Protein AF-A0A831M2A8-F1 (afdb_monomer_lite)

Radius of gyration: 18.03 Å; chains: 1; bounding box: 38×31×48 Å

Organism: NCBI:txid2201

InterPro domains:
  IPR002822 Nickel insertion protein [PF01969] (4-66)

Foldseek 3Di:
DDDDDDDCPPPPDDPQQVVQVVCVVVVDCVVVVVVQVVVCPDPFWPDWDWDFDWDDPPDTGTGIDIDTDTDDQPPPVSVVVVVVVVD

Secondary structure (DSSP, 8-state):
-------HHHHT--HHHHHHHHHHHHT--HHHHHHHHHHHTSTTEEEEEEEEEEEESSSEEEEEEEEEEEPPP-STHHHHHHHHH--

pLDDT: mean 80.88, std 12.09, ra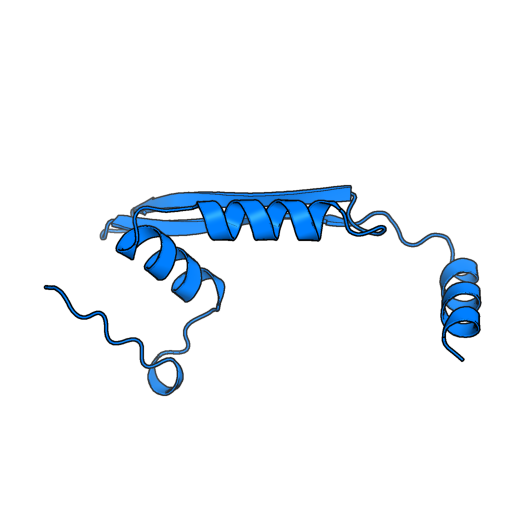nge [46.25, 94.69]

Sequence (87 aa):
MRALLIDPRTGGISGDMLTAALADLTGSAAPLERLSAAIAALPGCAEFSVRLEEADGGVRAGRLAFKVREKPAGSDGDLAAALAEVA

Structure (mmCIF, N/CA/C/O backbone):
data_AF-A0A831M2A8-F1
#
_entry.id   AF-A0A831M2A8-F1
#
loop_
_atom_site.group_PDB
_atom_site.id
_atom_site.type_symbol
_atom_site.label_atom_id
_atom_site.label_alt_id
_atom_site.label_comp_id
_atom_site.label_asym_id
_atom_site.label_entity_id
_atom_site.label_seq_id
_atom_site.pdbx_PDB_ins_code
_atom_site.Cartn_x
_atom_site.Cartn_y
_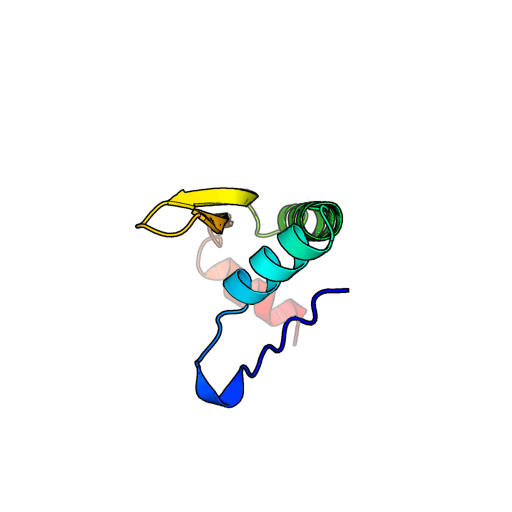atom_site.Cartn_z
_atom_site.occupancy
_atom_site.B_iso_or_equiv
_atom_site.auth_seq_id
_atom_site.auth_comp_id
_atom_site.auth_asym_id
_atom_site.auth_atom_id
_atom_site.pdbx_PDB_model_num
ATOM 1 N N . MET A 1 1 ? -16.545 -6.306 21.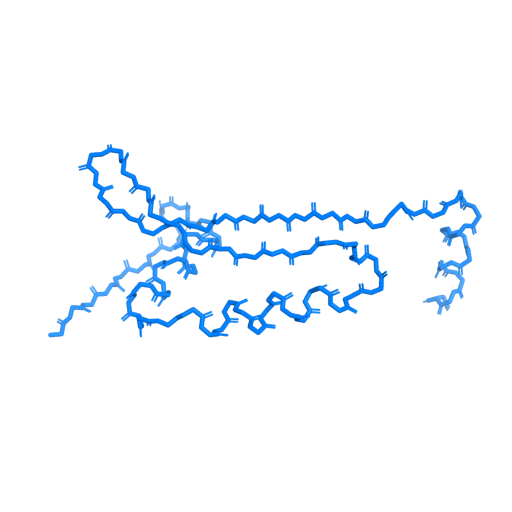098 1.00 46.25 1 MET A N 1
ATOM 2 C CA . MET A 1 1 ? -15.992 -6.678 19.778 1.00 46.25 1 MET A CA 1
ATOM 3 C C . MET A 1 1 ? -16.784 -5.908 18.726 1.00 46.25 1 MET A C 1
ATOM 5 O O . MET A 1 1 ? -18.004 -5.994 18.766 1.00 46.25 1 MET A O 1
ATOM 9 N N . ARG A 1 2 ? -16.150 -5.084 17.882 1.00 54.22 2 ARG A N 1
ATOM 10 C CA . ARG A 1 2 ? -16.835 -4.353 16.798 1.00 54.22 2 ARG A CA 1
ATOM 11 C C . ARG A 1 2 ? -16.595 -5.121 15.498 1.00 54.22 2 ARG A C 1
ATOM 13 O O . ARG A 1 2 ? -15.443 -5.370 15.169 1.00 54.22 2 ARG A O 1
ATOM 20 N N . ALA A 1 3 ? -17.656 -5.548 14.819 1.00 59.84 3 ALA A N 1
ATOM 21 C CA . ALA A 1 3 ? -17.554 -6.216 13.524 1.00 59.84 3 ALA A CA 1
ATOM 22 C C . ALA A 1 3 ? -17.665 -5.165 12.413 1.00 59.84 3 ALA A C 1
ATOM 24 O O . ALA A 1 3 ? -18.653 -4.433 12.369 1.00 59.84 3 ALA A O 1
ATOM 25 N N . LEU A 1 4 ? -16.654 -5.079 11.544 1.00 66.44 4 LEU A N 1
ATOM 26 C CA . LEU A 1 4 ? -16.712 -4.276 10.324 1.00 66.44 4 LEU A CA 1
ATOM 27 C C . LEU A 1 4 ? -17.170 -5.184 9.180 1.00 66.44 4 LEU A C 1
ATOM 29 O O . LEU A 1 4 ? -16.451 -6.105 8.795 1.00 66.44 4 LEU A O 1
ATOM 33 N N . LEU A 1 5 ? -18.371 -4.941 8.659 1.00 67.31 5 LEU A N 1
ATOM 34 C CA . LEU A 1 5 ? -18.863 -5.603 7.456 1.00 67.31 5 LEU A CA 1
ATOM 35 C C . LEU A 1 5 ? -18.482 -4.751 6.245 1.00 67.31 5 LEU A C 1
ATOM 37 O O . LEU A 1 5 ? -18.975 -3.636 6.097 1.00 67.31 5 LEU A O 1
ATOM 41 N N . ILE A 1 6 ? -17.616 -5.285 5.387 1.00 66.75 6 ILE A N 1
ATOM 42 C CA . ILE A 1 6 ? -17.260 -4.669 4.108 1.00 66.75 6 ILE A CA 1
ATOM 43 C C . ILE A 1 6 ? -17.918 -5.499 3.010 1.00 66.75 6 ILE A C 1
ATOM 45 O O . ILE A 1 6 ? -17.489 -6.621 2.749 1.00 66.75 6 ILE A O 1
ATOM 49 N N . ASP A 1 7 ? -18.957 -4.954 2.377 1.00 70.75 7 ASP A N 1
ATOM 50 C CA . ASP A 1 7 ? -19.517 -5.505 1.142 1.00 70.75 7 ASP A CA 1
ATOM 51 C C . ASP A 1 7 ? -19.009 -4.691 -0.063 1.00 70.75 7 ASP A C 1
ATOM 53 O O . ASP A 1 7 ? -19.570 -3.645 -0.403 1.00 70.75 7 ASP A O 1
ATOM 57 N N . PRO A 1 8 ? -17.929 -5.137 -0.727 1.00 63.06 8 PRO A N 1
ATOM 58 C CA . PRO A 1 8 ? -17.349 -4.415 -1.853 1.00 63.06 8 PRO A CA 1
ATOM 59 C C . PRO A 1 8 ? -18.257 -4.415 -3.092 1.00 63.06 8 PRO A C 1
ATOM 61 O O . PRO A 1 8 ? -18.049 -3.592 -3.983 1.00 63.06 8 PRO A O 1
ATOM 64 N N . ARG A 1 9 ? -19.249 -5.320 -3.175 1.00 68.12 9 ARG A N 1
ATOM 65 C CA . ARG A 1 9 ? -20.108 -5.478 -4.362 1.00 68.12 9 ARG A CA 1
ATOM 66 C C . ARG A 1 9 ? -21.161 -4.384 -4.481 1.00 68.12 9 ARG A C 1
ATOM 68 O O . ARG A 1 9 ? -21.599 -4.100 -5.590 1.00 68.12 9 ARG A O 1
ATOM 75 N N . THR A 1 10 ? -21.582 -3.802 -3.362 1.00 60.09 10 THR A N 1
ATOM 76 C CA . THR A 1 10 ? -22.700 -2.849 -3.309 1.00 60.09 10 THR A CA 1
ATOM 77 C C . THR A 1 10 ? -22.251 -1.393 -3.220 1.00 60.09 10 THR A C 1
ATOM 79 O O . THR A 1 10 ? -22.970 -0.520 -3.696 1.00 60.09 10 THR A O 1
ATOM 82 N N . GLY A 1 11 ? -21.064 -1.121 -2.663 1.00 62.06 11 GLY A N 1
ATOM 83 C CA . GLY A 1 11 ? -20.572 0.246 -2.441 1.00 62.06 11 GLY A CA 1
ATOM 84 C C . GLY A 1 11 ? -19.417 0.704 -3.333 1.00 62.06 11 GLY A C 1
ATOM 85 O O . GLY A 1 11 ? -19.136 1.896 -3.357 1.00 62.06 11 GLY A O 1
ATOM 86 N N . GLY A 1 12 ? -18.744 -0.209 -4.047 1.00 67.38 12 GLY A N 1
ATOM 87 C CA . GLY A 1 12 ? -17.525 0.118 -4.790 1.00 67.38 12 GLY A CA 1
ATOM 88 C C . GLY A 1 12 ? -16.413 0.603 -3.857 1.00 67.38 12 GLY A C 1
ATOM 89 O O . GLY A 1 12 ? -16.144 1.795 -3.767 1.00 67.38 12 GLY A O 1
ATOM 90 N N . ILE A 1 13 ? -15.764 -0.320 -3.143 1.00 78.19 13 ILE A N 1
ATOM 91 C CA . ILE A 1 13 ? -14.593 0.011 -2.321 1.00 78.19 13 ILE A CA 1
ATOM 92 C C . ILE A 1 13 ? -13.317 -0.142 -3.151 1.00 78.19 13 ILE A C 1
ATOM 94 O O . ILE A 1 13 ? -13.099 -1.172 -3.793 1.00 78.19 13 ILE A O 1
ATOM 98 N N . SER A 1 14 ? -12.460 0.874 -3.137 1.00 82.75 14 SER A N 1
ATOM 99 C CA . SER A 1 14 ? -11.127 0.771 -3.719 1.00 82.75 14 SER A CA 1
ATOM 100 C C . SER A 1 14 ? -10.181 0.014 -2.776 1.00 82.75 14 SER A C 1
ATOM 102 O O . SER A 1 14 ? -10.368 -0.025 -1.556 1.00 82.75 14 SER A O 1
ATOM 104 N N . GLY A 1 15 ? -9.161 -0.643 -3.336 1.00 83.00 15 GLY A N 1
ATOM 105 C CA . GLY A 1 15 ? -8.248 -1.487 -2.553 1.00 83.00 15 GLY A CA 1
ATOM 106 C C . GLY A 1 15 ? -7.490 -0.723 -1.460 1.00 83.00 15 GLY A C 1
ATOM 107 O O . GLY A 1 15 ? -7.209 -1.272 -0.394 1.00 83.00 15 GLY A O 1
ATOM 108 N N . ASP A 1 16 ? -7.210 0.558 -1.680 1.00 87.00 16 ASP A N 1
ATOM 109 C CA . ASP A 1 16 ? -6.580 1.447 -0.706 1.00 87.00 16 ASP A CA 1
ATOM 110 C C . ASP A 1 16 ? -7.497 1.774 0.481 1.00 87.00 16 ASP A C 1
ATOM 112 O O . ASP A 1 16 ? -7.025 1.770 1.616 1.00 87.00 16 ASP A O 1
ATOM 116 N N . MET A 1 17 ? -8.802 1.961 0.258 1.00 84.62 17 MET A N 1
ATOM 117 C CA . MET A 1 17 ? -9.783 2.155 1.336 1.00 84.62 17 MET A CA 1
ATOM 118 C C . MET A 1 17 ? -9.889 0.917 2.228 1.00 84.62 17 MET A C 1
ATOM 120 O O . MET A 1 17 ? -9.871 1.031 3.453 1.00 84.62 17 MET A O 1
ATOM 124 N N . LEU A 1 18 ? -9.945 -0.276 1.623 1.00 86.12 18 LEU A N 1
ATOM 125 C CA . LEU A 1 18 ? -9.935 -1.536 2.370 1.00 86.12 18 LEU A CA 1
ATOM 126 C C . LEU A 1 18 ? -8.659 -1.662 3.210 1.00 86.12 18 LEU A C 1
ATOM 128 O O . LEU A 1 18 ? -8.706 -2.039 4.379 1.00 86.12 18 LEU A O 1
ATOM 132 N N . THR A 1 19 ? -7.517 -1.322 2.623 1.00 88.62 19 THR A N 1
ATOM 133 C CA . THR A 1 19 ? -6.226 -1.452 3.295 1.00 88.62 19 THR A CA 1
ATOM 134 C C . THR A 1 19 ? -6.063 -0.432 4.427 1.00 88.62 19 THR A C 1
ATOM 136 O O . THR A 1 19 ? -5.566 -0.792 5.492 1.00 88.62 19 THR A O 1
ATOM 139 N N . ALA A 1 20 ? -6.544 0.804 4.251 1.00 88.12 20 ALA A N 1
ATOM 140 C CA . ALA A 1 20 ? -6.602 1.807 5.314 1.00 88.12 20 ALA A CA 1
ATOM 141 C C . ALA A 1 20 ? -7.472 1.333 6.489 1.00 88.12 20 ALA A C 1
ATOM 143 O O . ALA A 1 20 ? -7.042 1.396 7.639 1.00 88.12 20 ALA A O 1
ATOM 144 N N . ALA A 1 21 ? -8.659 0.789 6.198 1.00 85.25 21 ALA A N 1
ATOM 145 C CA . ALA A 1 21 ? -9.562 0.251 7.213 1.00 85.25 21 ALA A CA 1
ATOM 146 C C . ALA A 1 21 ? -8.945 -0.931 7.979 1.00 85.25 21 ALA A C 1
ATOM 148 O O . ALA A 1 21 ? -9.091 -1.025 9.195 1.00 85.25 21 ALA A O 1
ATOM 149 N N . LEU A 1 22 ? -8.229 -1.826 7.292 1.00 87.12 22 LEU A N 1
ATOM 150 C CA . LEU A 1 22 ? -7.527 -2.939 7.936 1.00 87.12 22 LEU A CA 1
ATOM 151 C C . LEU A 1 22 ? -6.366 -2.459 8.816 1.00 87.12 22 LEU A C 1
ATOM 153 O O . LEU A 1 22 ? -6.179 -2.993 9.911 1.00 87.12 22 LEU A O 1
ATOM 157 N N . ALA A 1 23 ? -5.601 -1.460 8.370 1.00 88.62 23 ALA A N 1
ATOM 158 C CA . ALA A 1 23 ? -4.520 -0.877 9.163 1.00 88.62 23 ALA A CA 1
ATOM 159 C C . ALA A 1 23 ? -5.055 -0.219 10.447 1.00 88.62 23 ALA A C 1
ATOM 161 O O . ALA A 1 23 ? -4.493 -0.437 11.518 1.00 88.62 23 ALA A O 1
ATOM 162 N N . ASP A 1 24 ? -6.176 0.500 10.351 1.00 85.12 24 ASP A N 1
ATOM 163 C CA . ASP A 1 24 ? -6.858 1.120 11.493 1.00 85.12 24 ASP A CA 1
ATOM 164 C C . ASP A 1 24 ? -7.420 0.070 12.469 1.00 85.12 24 ASP A C 1
ATOM 166 O O . ASP A 1 24 ? -7.116 0.086 13.661 1.00 85.12 24 ASP A O 1
ATOM 170 N N . LEU A 1 25 ? -8.147 -0.935 11.961 1.00 85.06 25 LEU A N 1
ATOM 171 C CA . LEU A 1 25 ? -8.711 -2.018 12.779 1.00 85.06 25 LEU A CA 1
ATOM 172 C C . LEU A 1 25 ? -7.658 -2.840 13.528 1.00 85.06 25 LEU A C 1
ATOM 174 O O . LEU A 1 25 ? -7.928 -3.340 14.620 1.00 85.06 25 LEU A O 1
ATOM 178 N N . THR A 1 26 ? -6.488 -3.038 12.920 1.00 88.00 26 THR A N 1
ATOM 179 C CA . THR A 1 26 ? -5.403 -3.842 13.501 1.00 88.00 26 THR A CA 1
ATOM 180 C C . THR A 1 26 ? -4.392 -3.006 14.282 1.00 88.00 26 THR A C 1
ATOM 182 O O . THR A 1 26 ? -3.554 -3.577 14.979 1.00 88.00 26 THR A O 1
ATOM 185 N N . GLY A 1 27 ? -4.448 -1.675 14.171 1.00 88.25 27 GLY A N 1
ATOM 186 C CA . GLY A 1 27 ? -3.459 -0.763 14.742 1.00 88.25 27 GLY A CA 1
ATOM 187 C C . GLY A 1 27 ? -2.047 -0.967 14.183 1.00 88.25 27 GLY A C 1
ATOM 188 O O . GLY A 1 27 ? -1.072 -0.666 14.869 1.00 88.25 27 GLY A O 1
ATOM 189 N N . SER A 1 28 ? -1.907 -1.534 12.978 1.00 89.38 28 SER A N 1
ATOM 190 C CA . SER A 1 28 ? -0.608 -1.924 12.425 1.00 89.38 28 SER A CA 1
ATOM 191 C C . SER A 1 28 ? -0.455 -1.555 10.953 1.00 89.38 28 SER A C 1
ATOM 193 O O . SER A 1 28 ? -1.189 -2.030 10.089 1.00 89.38 28 SER A O 1
ATOM 195 N N . ALA A 1 29 ? 0.590 -0.778 10.659 1.00 90.06 29 ALA A N 1
ATOM 196 C CA . ALA A 1 29 ? 1.032 -0.476 9.298 1.00 90.06 29 ALA A CA 1
ATOM 197 C C . ALA A 1 29 ? 2.096 -1.463 8.771 1.00 90.06 29 ALA A C 1
ATOM 199 O O . ALA A 1 29 ? 2.483 -1.390 7.608 1.00 90.06 29 ALA A O 1
ATOM 200 N N . ALA A 1 30 ? 2.546 -2.431 9.577 1.00 92.19 30 ALA A N 1
ATOM 201 C CA . ALA A 1 30 ? 3.648 -3.323 9.204 1.00 92.19 30 ALA A CA 1
ATOM 202 C C . ALA A 1 30 ? 3.423 -4.109 7.887 1.00 92.19 30 ALA A C 1
ATOM 204 O O . ALA A 1 30 ? 4.380 -4.297 7.132 1.00 92.19 30 ALA A O 1
ATOM 205 N N . PRO A 1 31 ? 2.202 -4.580 7.547 1.00 90.44 31 PRO A N 1
ATOM 206 C CA . PRO A 1 31 ? 1.953 -5.179 6.233 1.00 90.44 31 PRO A CA 1
ATOM 207 C C . PRO A 1 31 ? 2.166 -4.202 5.066 1.00 90.44 31 PRO A C 1
ATOM 209 O O . PRO A 1 31 ? 2.715 -4.601 4.040 1.00 90.44 31 PRO A O 1
ATOM 212 N N . LEU A 1 32 ? 1.780 -2.932 5.236 1.00 90.12 32 LEU A N 1
ATOM 213 C CA . LEU A 1 32 ? 1.966 -1.875 4.237 1.00 90.12 32 LEU A CA 1
ATOM 214 C C . LEU A 1 32 ? 3.442 -1.539 4.042 1.00 90.12 32 LEU A C 1
ATOM 216 O O . LEU A 1 32 ? 3.888 -1.384 2.910 1.00 90.12 32 LEU A O 1
ATOM 220 N N . GLU A 1 33 ? 4.212 -1.483 5.126 1.00 91.50 33 GLU A N 1
ATOM 221 C CA . GLU A 1 33 ? 5.659 -1.254 5.077 1.00 91.50 33 GLU A CA 1
ATOM 222 C C . GLU A 1 33 ? 6.377 -2.370 4.312 1.00 91.50 33 GLU A C 1
ATOM 224 O O . GLU A 1 33 ? 7.202 -2.095 3.440 1.00 91.50 33 GLU A O 1
ATOM 229 N N . ARG A 1 34 ? 6.016 -3.637 4.568 1.00 93.31 34 ARG A N 1
ATOM 230 C CA . ARG A 1 34 ? 6.566 -4.785 3.828 1.00 93.31 34 ARG A CA 1
ATOM 231 C C . ARG A 1 34 ? 6.216 -4.735 2.345 1.00 93.31 34 ARG A C 1
ATOM 233 O O . ARG A 1 34 ? 7.087 -4.972 1.512 1.00 93.31 34 ARG A O 1
ATOM 240 N N . LEU A 1 35 ? 4.965 -4.410 2.016 1.00 90.31 35 LEU A N 1
ATOM 241 C CA . LEU A 1 35 ? 4.540 -4.225 0.629 1.00 90.31 35 LEU A CA 1
ATOM 242 C C . LEU A 1 35 ? 5.324 -3.085 -0.036 1.00 90.31 35 LEU A C 1
ATOM 244 O O . LEU A 1 35 ? 5.816 -3.243 -1.151 1.00 90.31 35 LEU A O 1
ATOM 248 N N . SER A 1 36 ? 5.492 -1.964 0.668 1.00 92.25 36 SER A N 1
ATOM 249 C CA . SER A 1 36 ? 6.246 -0.812 0.181 1.00 92.25 36 SER A CA 1
ATOM 250 C C . SER A 1 36 ? 7.701 -1.160 -0.103 1.00 92.25 36 SER A C 1
ATOM 252 O O . SER A 1 36 ? 8.219 -0.775 -1.147 1.00 92.25 36 SER A O 1
ATOM 254 N N . ALA A 1 37 ? 8.348 -1.919 0.783 1.00 93.69 37 ALA A N 1
ATOM 255 C CA . ALA A 1 37 ? 9.716 -2.384 0.581 1.00 93.69 37 ALA A CA 1
ATOM 256 C C . ALA A 1 37 ? 9.832 -3.331 -0.626 1.00 93.69 37 ALA A C 1
ATOM 258 O O . ALA A 1 37 ? 10.761 -3.201 -1.419 1.00 93.69 37 ALA A O 1
ATOM 259 N N . ALA A 1 38 ? 8.873 -4.246 -0.797 1.00 94.44 38 ALA A N 1
ATOM 260 C CA . ALA A 1 38 ? 8.859 -5.175 -1.924 1.00 94.44 38 ALA A CA 1
ATOM 261 C C . ALA A 1 38 ? 8.703 -4.452 -3.273 1.00 94.44 38 ALA A C 1
ATOM 263 O O . ALA A 1 38 ? 9.423 -4.764 -4.217 1.00 94.44 38 ALA A O 1
ATOM 264 N N . ILE A 1 39 ? 7.810 -3.460 -3.357 1.00 92.94 39 ILE A N 1
ATOM 265 C CA . ILE A 1 39 ? 7.609 -2.674 -4.585 1.00 92.94 39 ILE A CA 1
ATOM 266 C C . ILE A 1 39 ? 8.820 -1.775 -4.859 1.00 92.94 39 ILE A C 1
ATOM 268 O O . ILE A 1 39 ? 9.281 -1.703 -5.996 1.00 92.94 39 ILE A O 1
ATOM 272 N N . ALA A 1 40 ? 9.382 -1.139 -3.827 1.00 93.19 40 ALA A N 1
ATOM 273 C CA . ALA A 1 40 ? 10.574 -0.303 -3.966 1.00 93.19 40 ALA A CA 1
ATOM 274 C C . ALA A 1 40 ? 11.798 -1.079 -4.487 1.00 93.19 40 ALA A C 1
ATOM 276 O O . ALA A 1 40 ? 12.671 -0.486 -5.117 1.00 93.19 40 ALA A O 1
ATOM 277 N N . ALA A 1 41 ? 11.858 -2.394 -4.253 1.00 93.62 41 ALA A N 1
ATOM 278 C CA . ALA A 1 41 ? 12.924 -3.266 -4.741 1.00 93.62 41 ALA A CA 1
ATOM 279 C C . ALA A 1 41 ? 12.773 -3.675 -6.221 1.00 93.62 41 ALA A C 1
ATOM 281 O O . ALA A 1 41 ? 13.677 -4.310 -6.769 1.00 93.62 41 ALA A O 1
ATOM 282 N N . LEU A 1 42 ? 11.659 -3.342 -6.883 1.00 91.31 42 LEU A N 1
ATOM 283 C CA . LEU A 1 42 ? 11.448 -3.711 -8.282 1.00 91.31 42 LEU A CA 1
ATOM 284 C C . LEU A 1 42 ? 12.413 -2.944 -9.210 1.00 91.31 42 LEU A C 1
ATOM 286 O O . LEU A 1 42 ? 12.587 -1.735 -9.041 1.00 91.31 42 LEU A O 1
ATOM 290 N N . PRO A 1 43 ? 12.996 -3.591 -10.241 1.00 84.88 43 PRO A N 1
ATOM 291 C CA . PRO A 1 43 ? 14.012 -2.980 -11.107 1.00 84.88 43 PRO A CA 1
ATOM 292 C C . PRO A 1 43 ? 13.599 -1.650 -11.757 1.00 84.88 43 PRO A C 1
ATOM 294 O O . PRO A 1 43 ? 14.434 -0.751 -11.888 1.00 84.88 43 PRO A O 1
ATOM 297 N N . GLY A 1 44 ? 12.319 -1.503 -12.115 1.00 86.88 44 GLY A N 1
ATOM 298 C CA . GLY A 1 44 ? 11.746 -0.296 -12.724 1.00 86.88 44 GLY A CA 1
ATOM 299 C C . GLY A 1 44 ? 11.268 0.765 -11.729 1.00 86.88 44 GLY A C 1
ATOM 300 O O . GLY A 1 44 ? 10.904 1.865 -12.135 1.00 86.88 44 GLY A O 1
ATOM 301 N N . CYS A 1 45 ? 11.284 0.480 -10.428 1.00 90.94 45 CYS A N 1
ATOM 302 C CA . CYS A 1 45 ? 10.865 1.439 -9.418 1.00 90.94 45 CYS A CA 1
ATOM 303 C C . CYS A 1 45 ? 12.016 2.407 -9.100 1.00 90.94 45 CYS A C 1
ATOM 305 O O . CYS A 1 45 ? 13.104 1.998 -8.696 1.00 90.94 45 CYS A O 1
ATOM 307 N N . ALA A 1 46 ? 11.789 3.706 -9.290 1.00 92.56 46 ALA A N 1
ATOM 308 C CA . ALA A 1 46 ? 12.701 4.758 -8.843 1.00 92.56 46 ALA A CA 1
ATOM 309 C C . ALA A 1 46 ? 12.367 5.217 -7.417 1.00 92.56 46 ALA A C 1
ATOM 311 O O . ALA A 1 46 ? 13.265 5.493 -6.627 1.00 92.56 46 ALA A O 1
ATOM 312 N N . GLU A 1 47 ? 11.080 5.303 -7.081 1.00 94.50 47 GLU A N 1
ATOM 313 C CA . GLU A 1 47 ? 10.601 5.666 -5.750 1.00 94.50 47 GLU A CA 1
ATOM 314 C C . GLU A 1 47 ? 9.235 5.022 -5.509 1.00 94.50 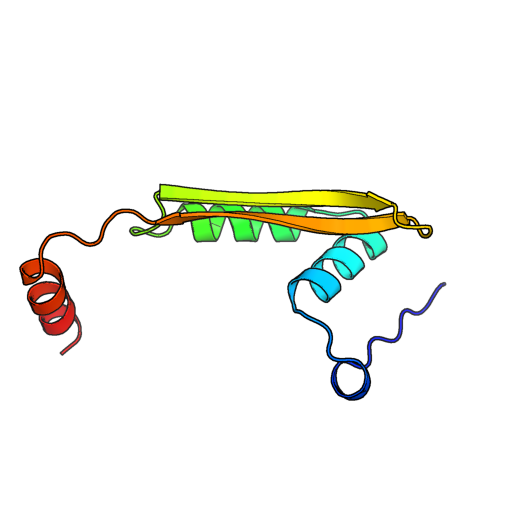47 GLU A C 1
ATOM 316 O O . GLU A 1 47 ? 8.332 5.156 -6.334 1.00 94.50 47 GLU A O 1
ATOM 321 N N . PHE A 1 48 ? 9.061 4.371 -4.361 1.00 94.69 48 PHE A N 1
ATOM 322 C CA . PHE A 1 48 ? 7.751 3.931 -3.899 1.00 94.69 48 PHE A CA 1
ATOM 323 C C . PHE A 1 48 ? 7.619 4.168 -2.398 1.00 94.69 48 PHE A C 1
ATOM 325 O O . PHE A 1 48 ? 8.496 3.786 -1.625 1.00 94.69 48 PHE A O 1
ATOM 332 N N . SER A 1 49 ? 6.525 4.796 -1.976 1.00 92.06 49 SER A N 1
ATOM 333 C CA . SER A 1 49 ? 6.161 4.871 -0.560 1.00 92.06 49 SER A CA 1
ATOM 334 C C . SER A 1 49 ? 4.654 4.836 -0.371 1.00 92.06 49 SER A C 1
ATOM 336 O O . SER A 1 49 ? 3.895 5.362 -1.190 1.00 92.06 49 SER A O 1
ATOM 338 N N . VAL A 1 50 ? 4.244 4.241 0.746 1.00 91.94 50 VAL A N 1
ATOM 339 C CA . VAL A 1 50 ? 2.869 4.245 1.243 1.00 91.94 50 VAL A CA 1
ATOM 340 C C . VAL A 1 50 ? 2.877 4.845 2.635 1.00 91.94 50 VAL A C 1
ATOM 342 O O . VAL A 1 50 ? 3.670 4.439 3.483 1.00 91.94 50 VAL A O 1
ATOM 345 N N . ARG A 1 51 ? 1.997 5.811 2.878 1.00 89.94 51 ARG A N 1
ATOM 346 C CA . ARG A 1 51 ? 1.797 6.417 4.194 1.00 89.94 51 ARG A CA 1
ATOM 347 C C . ARG A 1 51 ? 0.332 6.327 4.577 1.00 89.94 51 ARG A C 1
ATOM 349 O O . ARG A 1 51 ? -0.534 6.571 3.743 1.00 89.94 51 ARG A O 1
ATOM 356 N N . LEU A 1 52 ? 0.074 5.964 5.829 1.00 89.69 52 LEU A N 1
ATOM 357 C CA . LEU A 1 52 ? -1.247 6.096 6.425 1.00 89.69 52 LEU A CA 1
ATOM 358 C C . LEU A 1 52 ? -1.348 7.513 6.987 1.00 89.69 52 LEU A C 1
ATOM 360 O O . LEU A 1 52 ? -0.611 7.882 7.898 1.00 89.6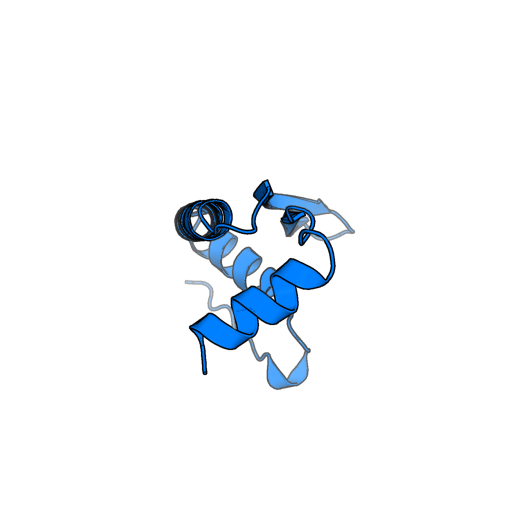9 52 LEU A O 1
ATOM 364 N N . GLU A 1 53 ? -2.219 8.307 6.392 1.00 90.06 53 GLU A N 1
ATOM 365 C CA . GLU A 1 53 ? -2.517 9.673 6.796 1.00 90.06 53 GLU A CA 1
ATOM 366 C C . GLU A 1 53 ? -3.927 9.722 7.382 1.00 90.06 53 GLU A C 1
ATOM 368 O O . GLU A 1 53 ? -4.767 8.868 7.097 1.00 90.06 53 GLU A O 1
ATOM 373 N N . GLU A 1 54 ? -4.199 10.728 8.201 1.00 87.00 54 GLU A N 1
ATOM 374 C CA . GLU A 1 54 ? -5.546 10.985 8.695 1.00 87.00 54 GLU A CA 1
ATOM 375 C C . GLU A 1 54 ? -6.222 12.002 7.772 1.00 87.00 54 GLU A C 1
ATOM 377 O O . GLU A 1 54 ? -5.654 13.049 7.456 1.00 87.00 54 GLU A O 1
ATOM 382 N N . ALA A 1 55 ? -7.428 11.688 7.312 1.00 83.06 55 ALA A N 1
ATOM 383 C CA . ALA A 1 55 ? -8.271 12.605 6.565 1.00 83.06 55 ALA A CA 1
ATOM 384 C C . ALA A 1 55 ? -9.428 13.069 7.456 1.00 83.06 55 ALA A C 1
ATOM 386 O O . ALA A 1 55 ? -10.101 12.246 8.080 1.00 83.06 55 ALA A O 1
ATOM 387 N N . ASP A 1 56 ? -9.676 14.380 7.479 1.00 80.56 56 ASP A N 1
ATOM 388 C CA . ASP A 1 56 ? -10.821 14.981 8.163 1.00 80.56 56 ASP A CA 1
ATOM 389 C C . ASP A 1 56 ? -11.661 15.791 7.166 1.00 80.56 56 ASP A C 1
ATOM 391 O O . ASP A 1 56 ? -11.232 16.821 6.644 1.00 80.56 56 ASP A O 1
ATOM 395 N N . GLY A 1 57 ? -12.854 15.274 6.871 1.00 72.31 57 GLY A N 1
ATOM 396 C CA . GLY A 1 57 ? -13.883 15.922 6.051 1.00 72.31 57 GLY A CA 1
ATOM 397 C C . GLY A 1 57 ? -15.229 16.020 6.774 1.00 72.31 57 GLY A C 1
ATOM 398 O O . GLY A 1 57 ? -16.270 16.014 6.121 1.00 72.31 57 GLY A O 1
ATOM 399 N N . GLY A 1 58 ? -15.219 16.026 8.113 1.00 81.94 58 GLY A N 1
ATOM 400 C CA . GLY A 1 58 ? -16.407 15.892 8.969 1.00 81.94 58 GLY A CA 1
ATOM 401 C C . GLY A 1 58 ? -16.515 14.529 9.665 1.00 81.94 58 GLY A C 1
ATOM 402 O O . GLY A 1 58 ? -17.245 14.392 10.644 1.00 81.94 58 GLY A O 1
ATOM 403 N N . VAL A 1 59 ? -15.746 13.537 9.206 1.00 73.56 59 VAL A N 1
ATOM 404 C CA . VAL A 1 59 ? -15.480 12.265 9.892 1.00 73.56 59 VAL A CA 1
ATOM 405 C C . VAL A 1 59 ? -13.989 11.976 9.752 1.00 73.56 59 VAL A C 1
ATOM 407 O O . VAL A 1 59 ? -13.463 12.041 8.640 1.00 73.56 59 VAL A O 1
ATOM 410 N N . ARG A 1 60 ? -13.319 11.651 10.864 1.00 79.12 60 ARG A N 1
ATOM 411 C CA . ARG A 1 60 ? -11.908 11.248 10.846 1.00 79.12 60 ARG A CA 1
ATOM 412 C C . ARG A 1 60 ? -11.787 9.819 10.344 1.00 79.12 60 ARG A C 1
ATOM 414 O O . ARG A 1 60 ? -12.424 8.920 10.894 1.00 79.12 60 ARG A O 1
ATOM 421 N N . ALA A 1 61 ? -10.974 9.624 9.316 1.00 80.81 61 ALA A N 1
ATOM 422 C CA . ALA A 1 61 ? -10.710 8.316 8.740 1.00 80.81 61 ALA A CA 1
ATOM 423 C C . ALA A 1 61 ? -9.255 8.206 8.279 1.00 80.81 61 ALA A C 1
ATOM 425 O O . ALA A 1 61 ? -8.643 9.190 7.865 1.00 80.81 61 ALA A O 1
ATOM 426 N N . GLY A 1 62 ? -8.714 6.989 8.310 1.00 84.81 62 GLY A N 1
ATOM 427 C CA . GLY A 1 62 ? -7.428 6.696 7.690 1.00 84.81 62 GLY A CA 1
ATOM 428 C C . GLY A 1 62 ? -7.519 6.774 6.164 1.00 84.81 62 GLY A C 1
ATOM 429 O O . GLY A 1 62 ? -8.458 6.261 5.555 1.00 84.81 62 GLY A O 1
ATOM 430 N N . ARG A 1 63 ? -6.515 7.383 5.539 1.00 88.94 63 ARG A N 1
ATOM 431 C CA . ARG A 1 63 ? -6.318 7.450 4.090 1.00 88.94 63 ARG A CA 1
ATOM 432 C C . ARG A 1 63 ? -4.919 6.955 3.754 1.00 88.94 63 ARG A C 1
ATOM 434 O O . ARG A 1 63 ? -3.960 7.307 4.431 1.00 88.94 63 ARG A O 1
ATOM 441 N N . LEU A 1 64 ? -4.779 6.187 2.676 1.00 91.06 64 LEU A N 1
ATOM 442 C CA . LEU A 1 64 ? -3.457 5.870 2.141 1.00 91.06 64 LEU A CA 1
ATOM 443 C C . LEU A 1 64 ? -3.002 6.939 1.149 1.00 91.06 64 LEU A C 1
ATOM 445 O O . LEU A 1 64 ? -3.701 7.266 0.190 1.00 91.06 64 LEU A O 1
ATOM 449 N N . ALA A 1 65 ? -1.805 7.464 1.382 1.00 90.94 65 ALA A N 1
ATOM 450 C CA . ALA A 1 65 ? -1.084 8.319 0.460 1.00 90.94 65 ALA A CA 1
ATOM 451 C C . ALA A 1 65 ? 0.035 7.513 -0.200 1.00 90.94 65 ALA A C 1
ATOM 453 O O . ALA A 1 65 ? 0.911 6.964 0.474 1.00 90.94 65 ALA A O 1
ATOM 454 N N . PHE A 1 66 ? 0.004 7.460 -1.528 1.00 91.12 66 PHE A N 1
ATOM 455 C CA . PHE A 1 66 ? 0.986 6.750 -2.337 1.00 91.12 66 PHE A CA 1
ATOM 456 C C . PHE A 1 66 ? 1.893 7.746 -3.043 1.00 91.12 66 PHE A C 1
ATOM 458 O O . PHE A 1 66 ? 1.443 8.781 -3.536 1.00 91.12 66 PHE A O 1
ATOM 465 N N . LYS A 1 67 ? 3.172 7.404 -3.149 1.00 93.19 67 LYS A N 1
ATOM 466 C CA . LYS A 1 67 ? 4.098 8.062 -4.065 1.00 93.19 67 LYS A CA 1
ATOM 467 C C . LYS A 1 67 ? 4.750 6.992 -4.911 1.00 93.19 67 LYS A C 1
ATOM 469 O O . LYS A 1 67 ? 5.350 6.079 -4.356 1.00 93.19 67 LYS A O 1
ATOM 474 N N . VAL A 1 68 ? 4.622 7.123 -6.225 1.00 92.69 68 VAL A N 1
ATOM 475 C CA . VAL A 1 68 ? 5.209 6.204 -7.198 1.00 92.69 68 VAL A CA 1
ATOM 476 C C . VAL A 1 68 ? 6.002 7.024 -8.198 1.00 92.69 68 VAL A C 1
ATOM 478 O O . VAL A 1 68 ? 5.511 8.023 -8.726 1.00 92.69 68 VAL A O 1
ATOM 481 N N . ARG A 1 69 ? 7.239 6.614 -8.441 1.00 93.38 69 ARG A N 1
ATOM 482 C CA . ARG A 1 69 ? 8.063 7.104 -9.534 1.00 93.38 69 ARG A CA 1
ATOM 483 C C . ARG A 1 69 ? 8.716 5.909 -10.187 1.00 93.38 69 ARG A C 1
ATOM 485 O O . ARG A 1 69 ? 9.411 5.139 -9.527 1.00 93.38 69 ARG A O 1
ATOM 492 N N . GLU A 1 70 ? 8.515 5.792 -11.481 1.00 90.19 70 GLU A N 1
ATOM 493 C CA . GLU A 1 70 ? 9.160 4.774 -12.293 1.00 90.19 70 GLU A CA 1
ATOM 494 C C . GLU A 1 70 ? 10.451 5.341 -12.873 1.00 90.19 70 GLU A C 1
ATOM 496 O O . GLU A 1 70 ? 10.599 6.554 -13.071 1.00 90.19 70 GLU A O 1
ATOM 501 N N . LYS A 1 71 ? 11.420 4.464 -13.111 1.00 86.56 71 LYS A N 1
ATOM 502 C CA . LYS A 1 71 ? 12.554 4.810 -13.960 1.00 86.56 71 LYS A CA 1
ATOM 503 C C . LYS A 1 71 ? 12.022 4.988 -15.383 1.00 86.56 71 LYS A C 1
ATOM 505 O O . LYS A 1 71 ? 11.106 4.262 -15.768 1.00 86.56 71 LYS A O 1
ATOM 510 N N . PRO A 1 72 ? 12.579 5.918 -16.170 1.00 79.81 72 PRO A N 1
ATOM 511 C CA . PRO A 1 72 ? 12.276 5.958 -17.589 1.00 79.81 72 PRO A CA 1
ATOM 512 C C . PRO A 1 72 ? 12.560 4.574 -18.177 1.00 79.81 72 PRO A C 1
ATOM 514 O O . PRO A 1 72 ? 13.636 4.024 -17.932 1.00 79.81 72 PRO A O 1
ATOM 517 N N . ALA A 1 73 ? 11.618 4.018 -18.939 1.00 67.06 73 ALA A N 1
ATOM 518 C CA . ALA A 1 73 ? 11.990 2.997 -19.907 1.00 67.06 73 ALA A CA 1
ATOM 519 C C . ALA A 1 73 ? 13.063 3.630 -20.808 1.00 67.06 73 ALA A C 1
ATOM 521 O O . ALA A 1 73 ? 12.937 4.809 -21.163 1.00 67.06 73 ALA A O 1
ATOM 522 N N . GLY A 1 74 ? 14.153 2.922 -21.111 1.00 64.44 74 GLY A N 1
ATOM 523 C CA . GLY A 1 74 ? 15.115 3.450 -22.073 1.00 64.44 74 GLY A CA 1
ATOM 524 C C . GLY A 1 74 ? 14.474 3.631 -23.452 1.00 64.44 74 GLY A C 1
ATOM 525 O O . GLY A 1 74 ? 13.279 3.405 -23.647 1.00 64.44 74 GLY A O 1
ATOM 526 N N . SER A 1 75 ? 15.264 4.094 -24.423 1.00 60.56 75 SER A N 1
ATOM 527 C CA . SER A 1 75 ? 14.787 4.283 -25.803 1.00 60.56 75 SER A CA 1
ATOM 528 C C . SER A 1 75 ? 14.135 3.010 -26.354 1.00 60.56 75 SER A C 1
ATOM 530 O O . SER A 1 75 ? 14.548 1.928 -25.957 1.00 60.56 75 SER A O 1
ATOM 532 N N . ASP A 1 76 ? 13.222 3.130 -27.323 1.00 57.69 76 ASP A N 1
ATOM 533 C CA . ASP A 1 76 ? 12.425 2.054 -27.953 1.00 57.69 76 ASP A CA 1
ATOM 534 C C . ASP A 1 76 ? 13.149 0.712 -28.236 1.00 57.69 76 ASP A C 1
ATOM 536 O O . ASP A 1 76 ? 12.508 -0.339 -28.280 1.00 57.69 76 ASP A O 1
ATOM 540 N N . GLY A 1 77 ? 14.480 0.711 -28.386 1.00 58.62 77 GLY A N 1
ATOM 541 C CA . GLY A 1 77 ? 15.303 -0.504 -28.446 1.00 58.62 77 GLY A CA 1
ATOM 542 C C . GLY A 1 77 ? 15.228 -1.407 -27.202 1.00 58.62 77 GLY A C 1
ATOM 543 O O . GLY A 1 77 ? 15.348 -2.624 -27.341 1.00 58.62 77 GLY A O 1
ATOM 544 N N . ASP A 1 78 ? 14.955 -0.855 -26.017 1.00 62.75 78 ASP A N 1
ATOM 545 C CA . ASP A 1 78 ? 14.832 -1.607 -24.760 1.00 62.75 78 ASP A CA 1
ATOM 546 C C . ASP A 1 78 ? 13.561 -2.462 -24.713 1.00 62.75 78 ASP A C 1
ATOM 548 O O . A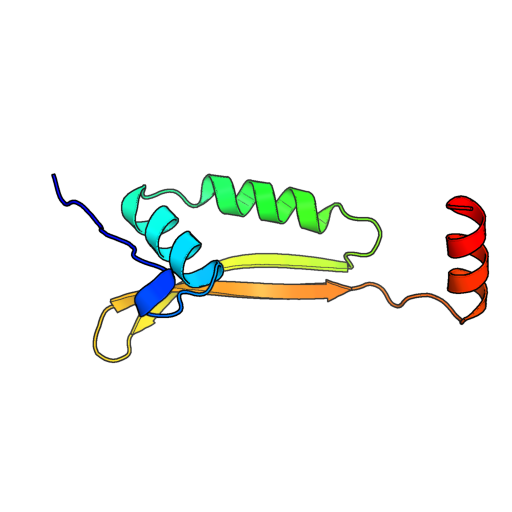SP A 1 78 ? 13.575 -3.552 -24.145 1.00 62.75 78 ASP A O 1
ATOM 552 N N . LEU A 1 79 ? 12.468 -2.024 -25.350 1.00 65.00 79 LEU A N 1
ATOM 553 C CA . LEU A 1 79 ? 11.236 -2.814 -25.406 1.00 65.00 79 LEU A CA 1
ATOM 554 C C . LEU A 1 79 ? 11.402 -4.038 -26.314 1.00 65.00 79 LEU A C 1
ATOM 556 O O . LEU A 1 79 ? 10.950 -5.127 -25.969 1.00 65.00 79 LEU A O 1
ATOM 560 N N . ALA A 1 80 ? 12.073 -3.873 -27.458 1.00 67.56 80 ALA A N 1
ATOM 561 C CA . ALA A 1 80 ? 12.369 -4.980 -28.366 1.00 67.56 80 ALA A CA 1
ATOM 562 C C . ALA A 1 80 ? 13.317 -6.007 -27.722 1.00 67.56 80 ALA A C 1
ATOM 564 O O . ALA A 1 80 ? 13.102 -7.209 -27.867 1.00 67.56 80 ALA A O 1
ATOM 565 N N . ALA A 1 81 ? 14.325 -5.541 -26.977 1.00 69.38 81 ALA A N 1
ATOM 566 C CA . ALA A 1 81 ? 15.225 -6.406 -26.220 1.00 69.38 81 ALA A CA 1
ATOM 567 C C . ALA A 1 81 ? 14.496 -7.144 -25.081 1.00 69.38 81 ALA A C 1
ATOM 569 O O . ALA A 1 81 ? 14.626 -8.360 -24.964 1.00 69.38 81 ALA A O 1
ATOM 570 N N . ALA A 1 82 ? 13.667 -6.443 -24.301 1.00 69.56 82 ALA A N 1
ATOM 571 C CA . ALA A 1 82 ? 12.887 -7.047 -23.222 1.00 69.56 82 ALA A CA 1
ATOM 572 C C . ALA A 1 82 ? 11.869 -8.079 -23.735 1.00 69.56 82 ALA A C 1
ATOM 574 O O . ALA A 1 82 ? 11.688 -9.122 -23.118 1.00 69.56 82 ALA A O 1
ATOM 575 N N . LEU A 1 83 ? 11.222 -7.833 -24.881 1.00 74.38 83 LEU A N 1
ATOM 576 C CA . LEU A 1 83 ? 10.303 -8.797 -25.499 1.00 74.38 83 LEU A CA 1
ATOM 577 C C . LEU A 1 83 ? 11.017 -10.069 -25.981 1.00 74.38 83 LEU A C 1
ATOM 579 O O . LEU A 1 83 ? 10.413 -11.137 -25.955 1.00 74.38 83 LEU A O 1
ATOM 583 N N . ALA A 1 84 ? 12.285 -9.972 -26.390 1.00 78.12 84 ALA A N 1
ATOM 584 C CA . ALA A 1 84 ? 13.078 -11.128 -26.804 1.00 78.12 84 ALA A CA 1
ATOM 585 C C . ALA A 1 84 ? 13.508 -12.023 -25.627 1.00 78.12 84 ALA A C 1
ATOM 587 O O . ALA A 1 84 ? 13.717 -13.212 -25.832 1.00 78.12 84 ALA A O 1
ATOM 588 N N . GLU A 1 85 ? 13.621 -11.492 -24.404 1.00 73.56 85 GLU A N 1
ATOM 589 C CA . GLU A 1 85 ? 13.945 -12.292 -23.209 1.00 73.56 85 GLU A CA 1
ATOM 590 C C . GLU A 1 85 ? 12.772 -13.153 -22.707 1.00 73.56 85 GLU A C 1
ATOM 592 O O . GLU A 1 85 ? 12.987 -14.091 -21.940 1.00 73.56 85 GLU A O 1
ATOM 597 N N . VAL A 1 86 ? 11.537 -12.844 -23.118 1.00 73.94 86 VAL A N 1
ATOM 598 C CA . VAL A 1 86 ? 10.311 -13.527 -22.657 1.00 73.94 86 VAL A CA 1
ATOM 599 C C . VAL A 1 86 ? 9.663 -14.386 -23.761 1.00 73.94 86 VAL A C 1
ATOM 601 O O . VAL A 1 86 ? 8.650 -15.039 -23.505 1.00 73.94 86 VAL A O 1
ATOM 604 N N . ALA A 1 87 ? 10.226 -14.392 -24.975 1.00 57.72 87 ALA A N 1
ATOM 605 C CA . ALA A 1 87 ? 9.785 -15.206 -26.116 1.00 57.72 87 ALA A CA 1
ATOM 606 C C . ALA A 1 87 ? 10.488 -16.572 -26.152 1.00 57.72 87 ALA A C 1
ATOM 608 O O . ALA A 1 87 ? 9.796 -17.568 -26.469 1.00 57.72 87 ALA A O 1
#